Protein AF-A0A1D3DP80-F1 (afdb_monomer_lite)

Foldseek 3Di:
DDDLPDQKDKDWDADPVRHTFKIKMKHFAPCLLVCLVVPPDDPRSVDQWDDDFQKIKHWWQAPNGIMIMMMGFDDPDPRDTHGTDPVVRLVVSQVVQQVSCVSRVIDRIPHD

Organism: NCBI:txid1306406

pLDDT: mean 89.43, std 8.13, range [46.81, 97.0]

Sequence (112 aa):
MSDKDAPVVDCVVADDSGEKRFRLSAYYGPFVKSARLETLRGSQAVRDHGGSQGFHWTTAACPSGEALFTIETLETGGGKFTAPDDKAETEALRAFAEASTGRHGCSPPKLP

Secondary structure (DSSP, 8-state):
---TT-SEEEEEEE-TT--EEEEEEEEETTHHHHHHHHH--GGGGG-SSEEETTEEEEEEEETTEEEEEEEEEPEEETTEEPPP-HHHHHHHHHHHHHHHHHHHTPPPP---

Radius of gyration: 13.6 Å; chains: 1; bounding box: 33×29×32 Å

Structure (mmCIF, N/CA/C/O backbone):
data_AF-A0A1D3DP80-F1
#
_entry.id   AF-A0A1D3DP80-F1
#
loop_
_atom_site.group_PDB
_atom_site.id
_atom_site.type_symbol
_atom_site.label_atom_id
_atom_site.label_alt_id
_atom_site.label_comp_id
_atom_site.label_asym_id
_atom_site.label_entity_id
_atom_site.label_seq_id
_atom_site.pdbx_PDB_ins_code
_atom_site.Cartn_x
_atom_site.Cartn_y
_atom_site.Cartn_z
_atom_site.occupancy
_atom_site.B_iso_or_equiv
_atom_site.auth_seq_id
_atom_site.auth_comp_id
_atom_site.auth_asym_id
_atom_site.auth_atom_id
_atom_site.pdbx_PDB_model_num
ATOM 1 N N . MET A 1 1 ? -14.408 -7.984 -7.313 1.00 46.81 1 MET A N 1
ATOM 2 C CA . MET A 1 1 ? -13.109 -8.431 -7.866 1.00 46.81 1 MET A CA 1
ATOM 3 C C . MET A 1 1 ? -12.547 -7.289 -8.688 1.00 46.81 1 MET A C 1
ATOM 5 O O . MET A 1 1 ? -13.307 -6.730 -9.465 1.00 46.81 1 MET A O 1
ATOM 9 N N . SER A 1 2 ? -11.286 -6.910 -8.468 1.00 58.97 2 SER A N 1
ATOM 10 C CA . SER A 1 2 ? -10.618 -5.892 -9.291 1.00 58.97 2 SER A CA 1
ATOM 11 C C . SER A 1 2 ? -10.168 -6.501 -10.620 1.00 58.97 2 SER A C 1
ATOM 13 O O . SER A 1 2 ? -9.813 -7.681 -10.651 1.00 58.97 2 SER A O 1
ATOM 15 N N . ASP A 1 3 ? -10.196 -5.711 -11.691 1.00 67.06 3 ASP A N 1
ATOM 16 C CA . ASP A 1 3 ? -9.674 -6.091 -13.008 1.00 67.06 3 ASP A CA 1
ATOM 17 C C . ASP A 1 3 ? -8.149 -6.307 -12.930 1.00 67.06 3 ASP A C 1
ATOM 19 O O . ASP A 1 3 ? -7.451 -5.550 -12.253 1.00 67.06 3 ASP A O 1
ATOM 23 N N . LYS A 1 4 ? -7.630 -7.332 -13.619 1.00 69.56 4 LYS A N 1
ATOM 24 C CA . LYS A 1 4 ? -6.187 -7.626 -13.704 1.00 69.56 4 LYS A CA 1
ATOM 25 C C . LYS A 1 4 ? -5.399 -6.524 -14.420 1.00 69.56 4 LYS A C 1
ATOM 27 O O . LYS A 1 4 ? -4.184 -6.464 -14.281 1.00 69.56 4 LYS A O 1
ATOM 32 N N . ASP A 1 5 ? -6.077 -5.677 -15.187 1.00 77.88 5 ASP A N 1
ATOM 33 C CA . ASP A 1 5 ? -5.460 -4.557 -15.899 1.00 77.88 5 ASP A CA 1
ATOM 34 C C . ASP A 1 5 ? -5.749 -3.214 -15.203 1.00 77.88 5 ASP A C 1
ATOM 36 O O . ASP A 1 5 ? -5.440 -2.150 -15.741 1.00 77.88 5 ASP A O 1
ATOM 40 N N . ALA A 1 6 ? -6.327 -3.241 -13.993 1.00 82.38 6 ALA A N 1
ATOM 41 C CA . ALA A 1 6 ? -6.595 -2.033 -13.223 1.00 82.38 6 ALA A CA 1
ATOM 42 C C . ALA A 1 6 ? -5.280 -1.314 -12.854 1.00 82.38 6 ALA A C 1
ATOM 44 O O . ALA A 1 6 ? -4.420 -1.906 -12.195 1.00 82.38 6 ALA A O 1
ATOM 45 N N . PRO A 1 7 ? -5.117 -0.028 -13.219 1.00 88.62 7 PRO A N 1
ATOM 46 C CA . PRO A 1 7 ? -3.896 0.717 -12.919 1.00 88.62 7 PRO A CA 1
ATOM 47 C C . PRO A 1 7 ? -3.819 1.180 -11.457 1.00 88.62 7 PRO A C 1
ATOM 49 O O . PRO A 1 7 ? -2.731 1.463 -10.953 1.00 88.62 7 PRO A O 1
ATOM 52 N N . VAL A 1 8 ? -4.972 1.258 -10.788 1.00 92.81 8 VAL A N 1
ATOM 53 C CA . VAL A 1 8 ? -5.116 1.554 -9.363 1.00 92.81 8 VAL A CA 1
ATOM 54 C C . VAL A 1 8 ? -6.180 0.624 -8.791 1.00 92.81 8 VAL A C 1
ATOM 56 O O . VAL A 1 8 ? -7.235 0.438 -9.402 1.00 92.81 8 VAL A O 1
ATOM 59 N N . VAL A 1 9 ? -5.905 0.038 -7.631 1.00 93.62 9 VAL A N 1
ATOM 60 C CA . VAL A 1 9 ? -6.852 -0.787 -6.873 1.00 93.62 9 VAL A CA 1
ATOM 61 C C . VAL A 1 9 ? -6.971 -0.206 -5.478 1.00 93.62 9 VAL A C 1
ATOM 63 O O . VAL A 1 9 ? -5.954 -0.059 -4.816 1.00 93.62 9 VAL A O 1
ATOM 66 N N . ASP A 1 10 ? -8.193 0.060 -5.024 1.00 94.06 10 ASP A N 1
ATOM 67 C CA . ASP A 1 10 ? -8.489 0.532 -3.670 1.00 94.06 10 ASP A CA 1
ATOM 68 C C . ASP A 1 10 ? -9.445 -0.441 -2.973 1.00 94.06 10 ASP A C 1
ATOM 70 O O . ASP A 1 10 ? -10.476 -0.834 -3.523 1.00 94.06 10 ASP A O 1
ATOM 74 N N . CYS A 1 11 ? -9.104 -0.844 -1.754 1.00 93.81 11 CYS A N 1
ATOM 75 C CA . CYS A 1 11 ? -9.873 -1.765 -0.925 1.00 93.81 11 CYS A CA 1
ATOM 76 C C . CYS A 1 11 ? -10.018 -1.188 0.483 1.00 93.81 11 CYS A C 1
ATOM 78 O O . CYS A 1 11 ? -9.052 -0.709 1.065 1.00 93.81 11 CYS A O 1
ATOM 80 N N . VAL A 1 12 ? -11.217 -1.263 1.057 1.00 93.81 12 VAL A N 1
ATOM 81 C CA . VAL A 1 12 ? -11.463 -0.890 2.454 1.00 93.81 12 VAL A CA 1
ATOM 82 C C . VAL A 1 12 ? -11.698 -2.157 3.254 1.00 93.81 12 VAL A C 1
ATOM 84 O O . VAL A 1 12 ? -12.545 -2.969 2.881 1.00 93.81 12 VAL A O 1
ATOM 87 N N . VAL A 1 13 ? -10.963 -2.308 4.350 1.00 91.31 13 VAL A N 1
ATOM 88 C CA . VAL A 1 13 ? -11.160 -3.398 5.303 1.00 91.31 13 VAL A CA 1
ATOM 89 C C . VAL A 1 13 ? -12.006 -2.884 6.451 1.00 91.31 13 VAL A C 1
ATOM 91 O O . VAL A 1 13 ? -11.708 -1.841 7.034 1.00 91.31 13 VAL A O 1
ATOM 94 N N . ALA A 1 14 ? -13.077 -3.609 6.745 1.00 90.56 14 ALA A N 1
ATOM 95 C CA . ALA A 1 14 ? -13.930 -3.373 7.894 1.00 90.56 14 ALA A CA 1
ATOM 96 C C . ALA A 1 14 ? -13.770 -4.513 8.903 1.00 90.56 14 ALA A C 1
ATOM 98 O O . ALA A 1 14 ? -13.405 -5.625 8.517 1.00 90.56 14 ALA A O 1
ATOM 99 N N . ASP A 1 15 ? -14.020 -4.224 10.175 1.00 85.75 15 ASP A N 1
ATOM 100 C CA . ASP A 1 15 ? -14.127 -5.253 11.206 1.00 85.75 15 ASP A CA 1
ATOM 101 C C . ASP A 1 15 ? -15.494 -5.960 11.173 1.00 85.75 15 ASP A C 1
ATOM 103 O O . ASP A 1 15 ? -16.361 -5.656 10.347 1.00 85.75 15 ASP A O 1
ATOM 107 N N . ASP A 1 16 ? -15.696 -6.903 12.095 1.00 88.50 16 ASP A N 1
ATOM 108 C CA . ASP A 1 16 ? -16.920 -7.708 12.194 1.00 88.50 16 ASP A CA 1
ATOM 109 C C . ASP A 1 16 ? -18.179 -6.875 12.495 1.00 88.50 16 ASP A C 1
ATOM 111 O O . ASP A 1 16 ? -19.297 -7.327 12.241 1.00 88.50 16 ASP A O 1
ATOM 115 N N . SER A 1 17 ? -18.021 -5.654 13.018 1.00 88.31 17 SER A N 1
ATOM 116 C CA . SER A 1 17 ? -19.127 -4.716 13.242 1.00 88.31 17 SER A CA 1
ATOM 117 C C . SER A 1 17 ? -19.470 -3.891 11.995 1.00 88.31 17 SER A C 1
ATOM 119 O O . SER A 1 17 ? -20.480 -3.186 11.970 1.00 88.31 17 SER A O 1
ATOM 121 N N . GLY A 1 18 ? -18.651 -3.995 10.943 1.00 86.31 18 GLY A N 1
ATOM 122 C CA . GLY A 1 18 ? -18.740 -3.184 9.733 1.00 86.31 18 GLY A CA 1
ATOM 123 C C . GLY A 1 18 ? -18.036 -1.830 9.851 1.00 86.31 18 GLY A C 1
ATOM 124 O O . GLY A 1 18 ? -18.129 -1.019 8.923 1.00 86.31 18 GLY A O 1
ATOM 125 N N . GLU A 1 19 ? -17.320 -1.568 10.949 1.00 86.94 19 GLU A N 1
ATOM 126 C CA . GLU A 1 19 ? -16.522 -0.354 11.099 1.00 86.94 19 GLU A CA 1
ATOM 127 C C . GLU A 1 19 ? -15.295 -0.441 10.189 1.00 86.94 19 GLU A C 1
ATOM 129 O O . GLU A 1 19 ? -14.515 -1.390 10.237 1.00 86.94 19 GLU A O 1
ATOM 134 N N . LYS A 1 20 ? -15.112 0.562 9.329 1.00 90.62 20 LYS A N 1
ATOM 135 C CA . LYS A 1 20 ? -13.978 0.620 8.402 1.00 90.62 20 LYS A CA 1
ATOM 136 C C . LYS A 1 20 ? -12.699 0.898 9.187 1.00 90.62 20 LYS A C 1
ATOM 138 O O . LYS A 1 20 ? -12.599 1.941 9.819 1.00 90.62 20 LYS A O 1
ATOM 143 N N . ARG A 1 21 ? -11.716 0.003 9.103 1.00 90.62 21 ARG A N 1
ATOM 144 C CA . ARG A 1 21 ? -10.468 0.048 9.877 1.00 90.62 21 ARG A CA 1
ATOM 145 C C . ARG A 1 21 ? -9.325 0.696 9.105 1.00 90.62 21 ARG A C 1
ATOM 147 O O . ARG A 1 21 ? -8.705 1.624 9.615 1.00 90.62 21 ARG A O 1
ATOM 154 N N . PHE A 1 22 ? -9.065 0.238 7.885 1.00 93.56 22 PHE A N 1
ATOM 155 C CA . PHE A 1 22 ? -7.968 0.734 7.053 1.00 93.56 22 PHE A CA 1
ATOM 156 C C . PHE A 1 22 ? -8.277 0.596 5.559 1.00 93.56 22 PHE A C 1
ATOM 158 O O . PHE A 1 22 ? -9.136 -0.193 5.147 1.00 93.56 22 PHE A O 1
ATOM 165 N N . ARG A 1 23 ? -7.569 1.382 4.745 1.00 95.56 23 ARG A N 1
ATOM 166 C CA . ARG A 1 23 ? -7.565 1.299 3.282 1.00 95.56 23 ARG A CA 1
ATOM 167 C C . ARG A 1 23 ? -6.283 0.630 2.808 1.00 95.56 23 ARG A C 1
ATOM 169 O O . ARG A 1 23 ? -5.207 0.978 3.270 1.00 95.56 23 ARG A O 1
ATOM 176 N N . LEU A 1 24 ? -6.419 -0.293 1.865 1.00 96.50 24 LEU A N 1
ATOM 177 C CA . LEU A 1 24 ? -5.344 -0.907 1.097 1.00 96.50 24 LEU A CA 1
ATOM 178 C C . LEU A 1 24 ? -5.396 -0.383 -0.335 1.00 96.50 24 LEU A C 1
ATOM 180 O O . LEU A 1 24 ? -6.462 -0.429 -0.955 1.00 96.50 24 LEU A O 1
ATOM 184 N N . SER A 1 25 ? -4.256 0.039 -0.872 1.00 96.56 25 SER A N 1
ATOM 185 C CA . SER A 1 25 ? -4.167 0.522 -2.250 1.00 96.56 25 SER A CA 1
ATOM 186 C C . SER A 1 25 ? -3.006 -0.123 -2.999 1.00 96.56 25 SER A C 1
ATOM 188 O O . SER A 1 25 ? -1.949 -0.378 -2.421 1.00 96.56 25 SER A O 1
ATOM 190 N N . ALA A 1 26 ? -3.194 -0.400 -4.289 1.00 96.06 26 ALA A N 1
ATOM 191 C CA . ALA A 1 26 ? -2.143 -0.825 -5.209 1.00 96.06 26 ALA A CA 1
ATOM 192 C C . ALA A 1 26 ? -2.085 0.132 -6.398 1.00 96.06 26 ALA A C 1
ATOM 194 O O . ALA A 1 26 ? -3.112 0.425 -7.009 1.00 96.06 26 ALA A O 1
ATOM 195 N N . TYR A 1 27 ? -0.882 0.570 -6.750 1.00 95.88 27 TYR A N 1
ATOM 196 C CA . TYR A 1 27 ? -0.619 1.464 -7.871 1.00 95.88 27 TYR A CA 1
ATOM 197 C C . TYR A 1 27 ? 0.339 0.792 -8.844 1.00 95.88 27 TYR A C 1
ATOM 199 O O . TYR A 1 27 ? 1.377 0.261 -8.439 1.00 95.88 27 TYR A O 1
ATOM 207 N N . TYR A 1 28 ? 0.013 0.870 -10.131 1.00 94.25 28 TYR A N 1
ATOM 208 C CA . TYR A 1 28 ? 0.804 0.291 -11.210 1.00 94.25 28 TYR A CA 1
ATOM 209 C C . TYR A 1 28 ? 1.147 1.334 -12.274 1.00 94.25 28 TYR A C 1
ATOM 211 O O . TYR A 1 28 ? 0.424 2.311 -12.500 1.00 94.25 28 TYR A O 1
ATOM 219 N N . GLY A 1 29 ? 2.272 1.109 -12.954 1.00 91.62 29 GLY A N 1
ATOM 220 C CA . GLY A 1 29 ? 2.700 1.913 -14.095 1.00 91.62 29 GLY A CA 1
ATOM 221 C C . GLY A 1 29 ? 2.805 3.409 -13.755 1.00 91.62 29 GLY A C 1
ATOM 222 O O . GLY A 1 29 ? 3.451 3.767 -12.767 1.00 91.62 29 GLY A O 1
ATOM 223 N N . PRO A 1 30 ? 2.192 4.314 -14.543 1.00 89.94 30 PRO A N 1
ATOM 224 C CA . PRO A 1 30 ? 2.391 5.755 -14.382 1.00 89.94 30 PRO A CA 1
ATOM 225 C C . PRO A 1 30 ? 1.879 6.312 -13.043 1.00 89.94 30 PRO A C 1
ATOM 227 O O . PRO A 1 30 ? 2.355 7.359 -12.605 1.00 89.94 30 PRO A O 1
ATOM 230 N N . PHE A 1 31 ? 0.957 5.619 -12.368 1.00 92.56 31 PHE A N 1
ATOM 231 C CA . PHE A 1 31 ? 0.364 6.082 -11.108 1.00 92.56 31 PHE A CA 1
ATOM 232 C C . PHE A 1 31 ? 1.291 5.920 -9.903 1.00 92.56 31 PHE A C 1
ATOM 234 O O . PHE A 1 31 ? 1.118 6.612 -8.902 1.00 92.56 31 PHE A O 1
ATOM 241 N N . VAL A 1 32 ? 2.320 5.076 -10.010 1.00 93.75 32 VAL A N 1
ATOM 242 C CA . VAL A 1 32 ? 3.288 4.833 -8.929 1.00 93.75 32 VAL A CA 1
ATOM 243 C C . VAL A 1 32 ? 4.023 6.112 -8.553 1.00 93.75 32 VAL A C 1
ATOM 245 O O . VAL A 1 32 ? 4.192 6.409 -7.374 1.00 93.75 32 VAL A O 1
ATOM 248 N N . LYS A 1 33 ? 4.429 6.911 -9.548 1.00 90.19 33 LYS A N 1
ATOM 249 C CA . LYS A 1 33 ? 5.140 8.170 -9.300 1.00 90.19 33 LYS A CA 1
ATOM 250 C C . LYS A 1 33 ? 4.263 9.162 -8.538 1.00 90.19 33 LYS A C 1
ATOM 252 O O . LYS A 1 33 ? 4.739 9.773 -7.585 1.00 90.19 33 LYS A O 1
ATOM 257 N N . SER A 1 34 ? 3.007 9.313 -8.954 1.00 88.88 34 SER A N 1
ATOM 258 C CA . SER A 1 34 ? 2.049 10.209 -8.304 1.00 88.88 34 SER A CA 1
ATOM 259 C C . SER A 1 34 ? 1.784 9.766 -6.867 1.00 88.88 34 SER A C 1
ATOM 261 O O . SER A 1 34 ? 1.959 10.564 -5.952 1.00 88.88 34 SER A O 1
ATOM 263 N N . ALA A 1 35 ? 1.505 8.476 -6.655 1.00 91.50 35 ALA A N 1
ATOM 264 C CA . ALA A 1 35 ? 1.285 7.915 -5.324 1.00 91.50 35 ALA A CA 1
ATOM 265 C C . ALA A 1 35 ? 2.507 8.102 -4.410 1.00 91.50 35 ALA A C 1
ATOM 267 O O . ALA A 1 35 ? 2.380 8.588 -3.292 1.00 91.50 35 ALA A O 1
ATOM 268 N N . ARG A 1 36 ? 3.731 7.838 -4.893 1.00 90.19 36 ARG A N 1
ATOM 269 C CA . ARG A 1 36 ? 4.950 8.100 -4.105 1.00 90.19 36 ARG A CA 1
ATOM 270 C C . ARG A 1 36 ? 5.070 9.568 -3.690 1.00 90.19 36 ARG A C 1
ATOM 272 O O . ARG A 1 36 ? 5.456 9.836 -2.557 1.00 90.19 36 ARG A O 1
ATOM 279 N N . LEU A 1 37 ? 4.769 10.509 -4.584 1.00 88.38 37 LEU A N 1
ATOM 280 C CA . LEU A 1 37 ? 4.849 11.943 -4.285 1.00 88.38 37 LEU A CA 1
ATOM 281 C C . LEU A 1 37 ? 3.757 12.406 -3.320 1.00 88.38 37 LEU A C 1
ATOM 283 O O . LEU A 1 37 ? 3.997 13.310 -2.524 1.00 88.38 37 LEU A O 1
ATOM 287 N N . GLU A 1 38 ? 2.570 11.814 -3.374 1.00 86.88 38 GLU A N 1
ATOM 288 C CA . GLU A 1 38 ? 1.462 12.172 -2.491 1.00 86.88 38 GLU A CA 1
ATOM 289 C C . GLU A 1 38 ? 1.650 11.594 -1.090 1.00 86.88 38 GLU A C 1
ATOM 291 O O . GLU A 1 38 ? 1.474 12.323 -0.110 1.00 86.88 38 GLU A O 1
ATOM 296 N N . THR A 1 39 ? 2.087 10.337 -1.000 1.00 84.69 39 THR A N 1
ATOM 297 C CA . THR A 1 39 ? 2.073 9.568 0.249 1.00 84.69 39 THR A CA 1
ATOM 298 C C . THR A 1 39 ? 3.429 9.503 0.953 1.00 84.69 39 THR A C 1
ATOM 300 O O . THR A 1 39 ? 3.480 9.496 2.180 1.00 84.69 39 THR A O 1
ATOM 303 N N . LEU A 1 40 ? 4.548 9.488 0.219 1.00 88.50 40 LEU A N 1
ATOM 304 C CA . LEU A 1 40 ? 5.886 9.346 0.807 1.00 88.50 40 LEU A CA 1
ATOM 305 C C . LEU A 1 40 ? 6.599 10.699 0.910 1.00 88.50 40 LEU A C 1
ATOM 307 O O . LEU A 1 40 ? 6.413 11.609 0.094 1.00 88.50 40 LEU A O 1
ATOM 311 N N . ARG A 1 41 ? 7.440 10.856 1.939 1.00 84.75 41 ARG A N 1
ATOM 312 C CA . ARG A 1 41 ? 8.178 12.102 2.199 1.00 84.75 41 ARG A CA 1
ATOM 313 C C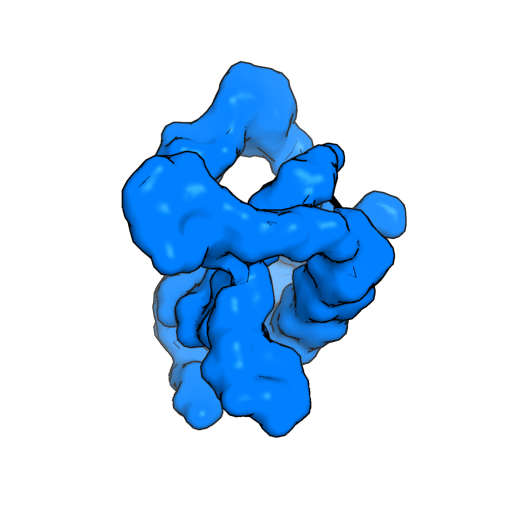 . ARG A 1 41 ? 9.675 11.848 2.354 1.00 84.75 41 ARG A C 1
ATOM 315 O O . ARG A 1 41 ? 10.111 10.842 2.910 1.00 84.75 41 ARG A O 1
ATOM 322 N N . GLY A 1 42 ? 10.480 12.796 1.873 1.00 85.75 42 GLY A N 1
ATOM 323 C CA . GLY A 1 42 ? 11.937 12.768 2.018 1.00 85.75 42 GLY A CA 1
ATOM 324 C C . GLY A 1 42 ? 12.559 11.454 1.534 1.00 85.75 42 GLY A C 1
ATOM 325 O O . GLY A 1 42 ? 12.297 11.000 0.422 1.00 85.75 42 GLY A O 1
ATOM 326 N N . SER A 1 43 ? 13.369 10.823 2.387 1.00 81.62 43 SER A N 1
ATOM 327 C CA . SER A 1 43 ? 14.075 9.578 2.060 1.00 81.62 43 SER A CA 1
ATOM 328 C C . SER A 1 43 ? 13.169 8.347 1.943 1.00 81.62 43 SER A C 1
ATOM 330 O O . SER A 1 43 ? 13.618 7.329 1.424 1.00 81.62 43 SER A O 1
ATOM 332 N N . GLN A 1 44 ? 11.902 8.411 2.371 1.00 83.62 44 GLN A N 1
ATOM 333 C CA . GLN A 1 44 ? 10.948 7.307 2.196 1.00 83.62 44 GLN A CA 1
ATOM 334 C C . GLN A 1 44 ? 10.626 7.070 0.719 1.00 83.62 44 GLN A C 1
ATOM 336 O O . GLN A 1 44 ? 10.440 5.930 0.303 1.00 83.62 44 GLN A O 1
ATOM 341 N N . ALA A 1 45 ? 10.623 8.136 -0.089 1.00 81.38 45 ALA A N 1
ATOM 342 C CA . ALA A 1 45 ? 10.233 8.084 -1.495 1.00 81.38 45 ALA A CA 1
ATOM 343 C C . ALA A 1 45 ? 11.139 7.189 -2.356 1.00 81.38 45 ALA A C 1
ATOM 345 O O . ALA A 1 45 ? 10.702 6.745 -3.414 1.00 81.38 45 ALA A O 1
ATOM 346 N N . VAL A 1 46 ? 12.364 6.906 -1.900 1.00 84.69 46 VAL A N 1
ATOM 347 C CA . VAL A 1 46 ? 13.337 6.040 -2.588 1.00 84.69 46 VAL A CA 1
ATOM 348 C C . VAL A 1 46 ? 13.477 4.657 -1.949 1.00 84.69 46 VAL A C 1
ATOM 350 O O . VAL A 1 46 ? 14.266 3.846 -2.424 1.00 84.69 46 VAL A O 1
ATOM 353 N N . ARG A 1 47 ? 12.750 4.378 -0.860 1.00 89.62 47 ARG A N 1
ATOM 354 C CA . ARG A 1 47 ? 12.763 3.063 -0.213 1.00 89.62 47 ARG A CA 1
ATOM 355 C C . ARG A 1 47 ? 11.743 2.136 -0.861 1.00 89.62 47 ARG A C 1
ATOM 357 O O . ARG A 1 47 ? 10.665 2.561 -1.288 1.00 89.62 47 ARG A O 1
ATOM 364 N N . ASP A 1 48 ? 12.097 0.859 -0.865 1.00 91.25 48 ASP A N 1
ATOM 365 C CA . ASP A 1 48 ? 11.270 -0.231 -1.375 1.00 91.25 48 ASP A CA 1
ATOM 366 C C . ASP A 1 48 ? 10.097 -0.571 -0.447 1.00 91.25 48 ASP A C 1
ATOM 368 O O . ASP A 1 48 ? 9.057 -1.041 -0.901 1.00 91.25 48 ASP A O 1
ATOM 372 N N . HIS A 1 49 ? 10.261 -0.337 0.850 1.00 92.94 49 HIS A N 1
ATOM 373 C CA . HIS A 1 49 ? 9.253 -0.584 1.869 1.00 92.94 49 HIS A CA 1
ATOM 374 C C . HIS A 1 49 ? 9.520 0.283 3.095 1.00 92.94 49 HIS A C 1
ATOM 376 O O . HIS A 1 49 ? 10.596 0.875 3.256 1.00 92.94 49 HIS A O 1
ATOM 382 N N . GLY A 1 50 ? 8.527 0.353 3.965 1.00 91.88 50 GLY A N 1
ATOM 383 C CA . GLY A 1 50 ? 8.622 1.043 5.235 1.00 91.88 50 GLY A CA 1
ATOM 384 C C . GLY A 1 50 ? 7.244 1.319 5.797 1.00 91.88 50 GLY A C 1
ATOM 385 O O . GLY A 1 50 ? 6.231 0.869 5.272 1.00 91.88 50 GLY A O 1
ATOM 386 N N . GLY A 1 51 ? 7.212 2.054 6.892 1.00 89.06 51 GLY A N 1
ATOM 387 C CA . GLY A 1 51 ? 5.969 2.403 7.545 1.00 89.06 51 GLY A CA 1
ATOM 388 C C . GLY A 1 51 ? 6.190 2.705 9.006 1.00 89.06 51 GLY A C 1
ATOM 389 O O . GLY A 1 51 ? 7.265 2.453 9.556 1.00 89.06 51 GLY A O 1
ATOM 390 N N . SER A 1 52 ? 5.157 3.265 9.600 1.00 85.12 52 SER A N 1
ATOM 391 C CA . SER A 1 52 ? 4.996 3.434 11.032 1.00 85.12 52 SER A CA 1
ATOM 392 C C . SER A 1 52 ? 3.511 3.610 11.299 1.00 85.12 52 SER A C 1
ATOM 394 O O . SER A 1 52 ? 2.895 4.388 10.573 1.00 85.12 52 SER A O 1
ATOM 396 N N . GLN A 1 53 ? 3.000 2.944 12.337 1.00 85.19 53 GLN A N 1
ATOM 397 C CA . GLN A 1 53 ? 1.662 3.099 12.928 1.00 85.19 53 GLN A CA 1
ATOM 398 C C . GLN A 1 53 ? 0.674 3.953 12.125 1.00 85.19 53 GLN A C 1
ATOM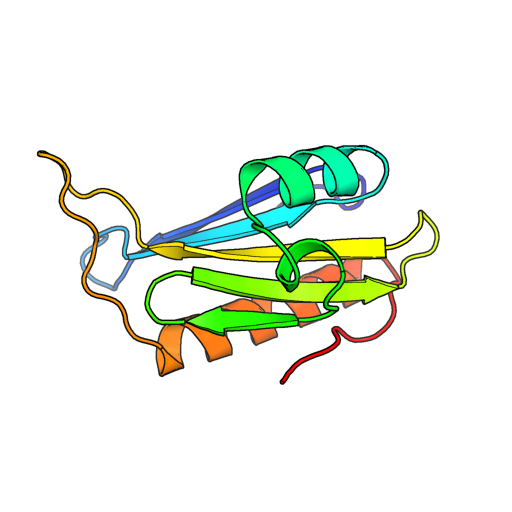 400 O O . GLN A 1 53 ? 0.731 5.186 12.151 1.00 85.19 53 GLN A O 1
ATOM 405 N N . GLY A 1 54 ? -0.272 3.288 11.468 1.00 90.31 54 GLY A N 1
ATOM 406 C CA . GLY A 1 54 ? -1.317 3.928 10.683 1.00 90.31 54 GLY A CA 1
ATOM 407 C C . GLY A 1 54 ? -0.935 4.168 9.228 1.00 90.31 54 GLY A C 1
ATOM 408 O O . GLY A 1 54 ? -1.784 4.613 8.459 1.00 90.31 54 GLY A O 1
ATOM 409 N N . PHE A 1 55 ? 0.308 3.872 8.833 1.00 93.88 55 PHE A N 1
ATOM 410 C CA . PHE A 1 55 ? 0.720 3.861 7.435 1.00 93.88 55 PHE A CA 1
ATOM 411 C C . PHE A 1 55 ? 1.902 2.920 7.174 1.00 93.88 55 PHE A C 1
ATOM 413 O O . PHE A 1 55 ? 2.978 3.083 7.755 1.00 93.88 55 PHE A O 1
ATOM 420 N N . HIS A 1 56 ? 1.751 1.999 6.220 1.00 95.31 56 HIS A N 1
ATOM 421 C CA . HIS A 1 56 ? 2.846 1.159 5.721 1.00 95.31 56 HIS A CA 1
ATOM 422 C C . HIS A 1 56 ? 2.820 1.054 4.196 1.00 95.31 56 HIS A C 1
ATOM 424 O O . HIS A 1 56 ? 1.776 1.195 3.559 1.00 95.31 56 HIS A O 1
ATOM 430 N N . TRP A 1 57 ? 3.978 0.777 3.600 1.00 96.69 57 TRP A N 1
ATOM 431 C CA . TRP A 1 57 ? 4.109 0.536 2.171 1.00 96.69 57 TRP A CA 1
ATOM 432 C C . TRP A 1 57 ? 5.136 -0.551 1.850 1.00 96.69 57 TRP A C 1
ATOM 434 O O . TRP A 1 57 ? 6.097 -0.789 2.586 1.00 96.69 57 TRP A O 1
ATOM 444 N N . THR A 1 58 ? 4.941 -1.188 0.702 1.00 97.00 58 THR A N 1
ATOM 445 C CA . THR A 1 58 ? 5.881 -2.126 0.081 1.00 97.00 58 THR A CA 1
ATOM 446 C C . THR A 1 58 ? 5.800 -1.999 -1.438 1.00 97.00 58 THR A C 1
ATOM 448 O O . THR A 1 58 ? 4.889 -1.370 -1.979 1.00 97.00 58 THR A O 1
ATOM 451 N N . THR A 1 59 ? 6.763 -2.578 -2.142 1.00 96.88 59 THR A N 1
ATOM 452 C CA . THR A 1 59 ? 6.869 -2.524 -3.600 1.00 96.88 59 THR A CA 1
ATOM 453 C C . THR A 1 59 ? 7.106 -3.903 -4.185 1.00 96.88 59 THR A C 1
ATOM 455 O O . THR A 1 59 ? 7.565 -4.816 -3.500 1.00 96.88 59 THR A O 1
ATOM 458 N N . ALA A 1 60 ? 6.824 -4.057 -5.473 1.00 96.94 60 ALA A N 1
ATOM 459 C CA . ALA A 1 60 ? 7.196 -5.240 -6.241 1.00 96.94 60 ALA A CA 1
ATOM 460 C C . ALA A 1 60 ? 7.670 -4.841 -7.639 1.00 96.94 60 ALA A C 1
ATOM 462 O O . ALA A 1 60 ? 7.262 -3.808 -8.167 1.00 96.94 60 ALA A O 1
ATOM 463 N N . ALA A 1 61 ? 8.508 -5.667 -8.262 1.00 95.81 61 ALA A N 1
ATOM 464 C CA . ALA A 1 61 ? 8.859 -5.497 -9.665 1.00 95.81 61 ALA A CA 1
ATOM 465 C C . ALA A 1 61 ? 7.795 -6.173 -10.541 1.00 95.81 61 ALA A C 1
ATOM 467 O O . ALA A 1 61 ? 7.551 -7.369 -10.400 1.00 95.81 61 ALA A O 1
ATOM 468 N N . CYS A 1 62 ? 7.179 -5.437 -11.461 1.00 92.69 62 CYS A N 1
ATOM 469 C CA . CYS A 1 62 ? 6.203 -5.959 -12.416 1.00 92.69 62 CYS A CA 1
ATOM 470 C C . CYS A 1 62 ? 6.693 -5.769 -13.863 1.00 92.69 62 CYS A C 1
ATOM 472 O O . CYS A 1 62 ? 7.565 -4.932 -14.117 1.00 92.69 62 CYS A O 1
ATOM 474 N N . PRO A 1 63 ? 6.108 -6.480 -14.847 1.00 90.31 63 PRO A N 1
ATOM 475 C CA . PRO A 1 63 ? 6.427 -6.274 -16.264 1.00 90.31 63 PRO A CA 1
ATOM 476 C C . PRO A 1 63 ? 6.229 -4.826 -16.740 1.00 90.31 63 PRO A C 1
ATOM 478 O O . PRO A 1 63 ? 6.947 -4.351 -17.614 1.00 90.31 63 PRO A O 1
ATOM 481 N N . SER A 1 64 ? 5.280 -4.105 -16.138 1.00 87.00 64 SER A N 1
ATOM 482 C CA . SER A 1 64 ? 4.987 -2.693 -16.413 1.00 87.00 64 SER A CA 1
ATOM 483 C C . SER A 1 64 ? 5.864 -1.700 -15.635 1.00 87.00 64 SER A C 1
ATOM 485 O O . SER A 1 64 ? 5.595 -0.500 -15.672 1.00 87.00 64 SER A O 1
ATOM 487 N N . GLY A 1 65 ? 6.869 -2.177 -14.896 1.00 92.00 65 GLY A N 1
ATOM 488 C CA . GLY A 1 65 ? 7.668 -1.384 -13.960 1.00 92.00 65 GLY A CA 1
ATOM 489 C C . GLY A 1 65 ? 7.364 -1.717 -12.499 1.00 92.00 65 GLY A C 1
ATOM 490 O O . GLY A 1 65 ? 6.733 -2.723 -12.195 1.00 92.00 65 GLY A O 1
ATOM 491 N N . GLU A 1 66 ? 7.841 -0.891 -11.575 1.00 94.69 66 GLU A N 1
ATOM 492 C CA . GLU A 1 66 ? 7.545 -1.058 -10.148 1.00 94.69 66 GLU A CA 1
ATOM 493 C C . GLU A 1 66 ? 6.031 -0.958 -9.880 1.00 94.69 66 GLU A C 1
ATOM 495 O O . GLU A 1 66 ? 5.325 -0.222 -10.566 1.00 94.69 66 GLU A O 1
ATOM 500 N N . ALA A 1 67 ? 5.542 -1.689 -8.881 1.00 96.00 67 ALA A N 1
ATOM 501 C CA . ALA A 1 67 ? 4.245 -1.480 -8.250 1.00 96.00 67 ALA A CA 1
ATOM 502 C C . ALA A 1 67 ? 4.440 -0.990 -6.814 1.00 96.00 67 ALA A C 1
ATOM 504 O O . ALA A 1 67 ? 5.379 -1.418 -6.139 1.00 96.00 67 ALA A O 1
ATOM 505 N N . LEU A 1 68 ? 3.536 -0.131 -6.346 1.00 97.00 68 LEU A N 1
ATOM 506 C CA . LEU A 1 68 ? 3.497 0.362 -4.970 1.00 97.00 68 LEU A CA 1
ATOM 507 C C . LEU A 1 68 ? 2.219 -0.128 -4.293 1.00 97.00 68 LEU A C 1
ATOM 509 O O . LEU A 1 68 ? 1.128 0.058 -4.827 1.00 97.00 68 LEU A O 1
ATOM 513 N N . PHE A 1 69 ? 2.363 -0.697 -3.103 1.00 96.88 69 PHE A N 1
ATOM 514 C CA . PHE A 1 69 ? 1.263 -1.127 -2.251 1.00 96.88 69 PHE A CA 1
ATOM 515 C C . PHE A 1 69 ? 1.300 -0.333 -0.955 1.00 96.88 69 PHE A C 1
ATOM 517 O O . PHE A 1 69 ? 2.370 -0.187 -0.362 1.00 96.88 69 PHE A O 1
ATOM 524 N N . THR A 1 70 ? 0.150 0.152 -0.506 1.00 96.94 70 THR A N 1
ATOM 525 C CA . THR A 1 70 ? 0.026 0.936 0.723 1.00 96.94 70 THR A CA 1
ATOM 526 C C . THR A 1 70 ? -1.111 0.425 1.589 1.00 96.94 70 THR A C 1
ATOM 528 O O . THR A 1 70 ? -2.097 -0.115 1.086 1.00 96.94 70 THR A O 1
ATOM 531 N N . ILE A 1 71 ? -0.978 0.637 2.892 1.00 96.31 71 ILE A N 1
ATOM 532 C CA . ILE A 1 71 ? -2.059 0.541 3.865 1.00 96.31 71 ILE A CA 1
ATOM 533 C C . ILE A 1 71 ? -2.077 1.810 4.709 1.00 96.31 71 ILE A C 1
ATOM 535 O O . ILE A 1 71 ? -1.011 2.302 5.077 1.00 96.31 71 ILE A O 1
ATOM 539 N N . GLU A 1 72 ? -3.262 2.328 5.017 1.00 95.12 72 GLU A N 1
ATOM 540 C CA . GLU A 1 72 ? -3.421 3.476 5.912 1.00 95.12 72 GLU A CA 1
ATOM 541 C C . GLU A 1 72 ? -4.693 3.389 6.763 1.00 95.12 72 GLU A C 1
ATOM 543 O O . GLU A 1 72 ? -5.715 2.846 6.325 1.00 95.12 72 GLU A O 1
ATOM 548 N N . THR A 1 73 ? -4.647 3.946 7.973 1.00 94.19 73 THR A N 1
ATOM 549 C CA . THR A 1 73 ? -5.837 4.138 8.812 1.00 94.19 73 THR A CA 1
ATOM 550 C C . THR A 1 73 ? -6.785 5.166 8.198 1.00 94.19 73 THR A C 1
ATOM 552 O O . THR A 1 73 ? -6.402 6.032 7.413 1.00 94.19 73 THR A O 1
ATOM 555 N N . LEU A 1 74 ? -8.068 5.060 8.537 1.00 92.06 74 LEU A N 1
ATOM 556 C CA . LEU A 1 74 ? -9.123 5.885 7.951 1.00 92.06 74 LEU A CA 1
ATOM 557 C C . LEU A 1 74 ? -9.534 7.009 8.893 1.00 92.06 74 LEU A C 1
ATOM 559 O O . LEU A 1 74 ? -9.590 6.814 10.105 1.00 92.06 74 LEU A O 1
ATOM 563 N N . GLU A 1 75 ? -9.890 8.168 8.339 1.00 86.50 75 GLU A N 1
ATOM 564 C CA . GLU A 1 75 ? -10.485 9.246 9.128 1.00 86.50 75 GLU A CA 1
ATOM 565 C C . GLU A 1 75 ? -11.905 8.847 9.580 1.00 86.50 75 GLU A C 1
ATOM 567 O O . GLU A 1 75 ? -12.775 8.553 8.758 1.00 86.50 75 GLU A O 1
ATOM 572 N N . THR A 1 76 ? -12.151 8.842 10.891 1.00 80.75 76 THR A N 1
ATOM 573 C CA . THR A 1 76 ? -13.452 8.535 11.520 1.00 80.75 76 THR A CA 1
ATOM 574 C C . THR A 1 76 ? -14.310 9.785 11.751 1.00 80.75 76 THR A C 1
ATOM 576 O O . THR A 1 76 ? -15.426 9.694 12.263 1.00 80.75 76 THR A O 1
ATOM 579 N N . GLY A 1 77 ? -13.809 10.952 11.333 1.00 74.69 77 GLY A N 1
ATOM 580 C CA . GLY A 1 77 ? -14.455 12.259 11.428 1.00 74.69 77 GLY A CA 1
ATOM 581 C C . GLY A 1 77 ? -13.825 13.171 12.484 1.00 74.69 77 GLY A C 1
ATOM 582 O O . GLY A 1 77 ? -13.266 12.727 13.487 1.00 74.69 77 GLY A O 1
ATOM 583 N N . GLY A 1 78 ? -13.906 14.485 12.254 1.00 76.62 78 GLY A N 1
AT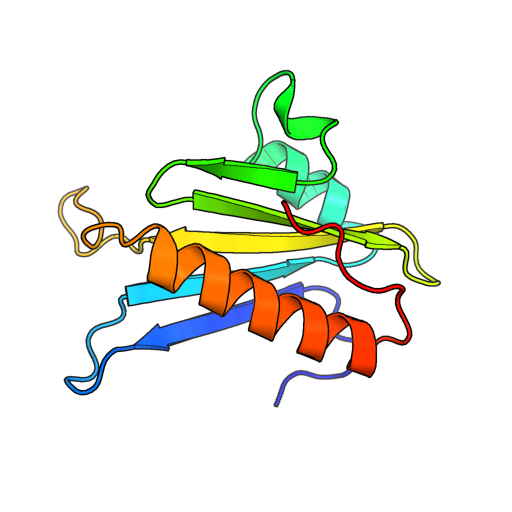OM 584 C CA . GLY A 1 78 ? -13.338 15.491 13.158 1.00 76.62 78 GLY A CA 1
ATOM 585 C C . GLY A 1 78 ? -11.808 15.459 13.233 1.00 76.62 78 GLY A C 1
ATOM 586 O O . GLY A 1 78 ? -11.257 15.792 14.283 1.00 76.62 78 GLY A O 1
ATOM 587 N N . GLY A 1 79 ? -11.130 15.023 12.162 1.00 79.00 79 GLY A N 1
ATOM 588 C CA . GLY A 1 79 ? -9.671 14.911 12.102 1.00 79.00 79 GLY A CA 1
ATOM 589 C C . GLY A 1 79 ? -9.088 13.736 12.891 1.00 79.00 79 GLY A C 1
ATOM 590 O O . GLY A 1 79 ? -7.878 13.689 13.109 1.00 79.00 79 GLY A O 1
ATOM 591 N N . LYS A 1 80 ? -9.926 12.804 13.363 1.00 82.38 80 LYS A N 1
ATOM 592 C CA . LYS A 1 80 ? -9.482 11.592 14.060 1.00 82.38 80 LYS A CA 1
ATOM 593 C C . LYS A 1 80 ? -9.341 10.440 13.081 1.00 82.38 80 LYS A C 1
ATOM 595 O O . LYS A 1 80 ? -10.166 10.290 12.189 1.00 82.38 80 LYS A O 1
ATOM 600 N N . PHE A 1 81 ? -8.337 9.603 13.305 1.00 85.94 81 PHE A N 1
ATOM 601 C CA . PHE A 1 81 ? -8.131 8.365 12.564 1.00 85.94 81 PHE A CA 1
ATOM 602 C C . PHE A 1 81 ? -8.565 7.162 13.399 1.00 85.94 81 PHE A C 1
ATOM 604 O O . PHE A 1 81 ? -8.611 7.233 14.633 1.00 85.94 81 PHE A O 1
ATOM 611 N N . THR A 1 82 ? -8.872 6.053 12.732 1.00 88.44 82 THR A N 1
ATOM 612 C CA . THR A 1 82 ? -8.982 4.751 13.386 1.00 88.44 82 THR A CA 1
ATOM 613 C C . THR A 1 82 ? -7.695 4.448 14.147 1.00 88.44 82 THR A C 1
ATOM 615 O O . THR A 1 82 ? -6.594 4.794 13.712 1.00 88.44 82 THR A O 1
ATOM 618 N N . ALA A 1 83 ? -7.835 3.834 15.325 1.00 89.06 83 ALA A N 1
ATOM 619 C CA . ALA A 1 83 ? -6.678 3.476 16.136 1.00 89.06 83 ALA A CA 1
ATOM 620 C C . ALA A 1 83 ? -5.781 2.499 15.350 1.00 89.06 83 ALA A C 1
ATOM 622 O O . ALA A 1 83 ? -6.312 1.471 14.904 1.00 89.06 83 ALA A O 1
ATOM 623 N N . PRO A 1 84 ? -4.480 2.809 15.187 1.00 89.69 84 PRO A N 1
ATOM 624 C CA . PRO A 1 84 ? -3.566 1.974 14.424 1.00 89.69 84 PRO A CA 1
ATOM 625 C C . PRO A 1 84 ? -3.329 0.635 15.122 1.00 89.69 84 PRO A C 1
ATOM 627 O O . PRO A 1 84 ? -3.315 0.546 16.353 1.00 89.69 84 PRO A O 1
ATOM 630 N N . ASP A 1 85 ? -3.110 -0.391 14.313 1.00 91.00 85 ASP A N 1
ATOM 631 C CA . ASP A 1 85 ? -2.732 -1.738 14.729 1.00 91.00 85 ASP A CA 1
ATOM 632 C C . ASP A 1 85 ? -1.632 -2.222 13.783 1.00 91.00 85 ASP A C 1
ATOM 634 O O . ASP A 1 85 ? -1.897 -2.804 12.736 1.00 91.00 85 ASP A O 1
ATOM 638 N N . ASP A 1 86 ? -0.382 -1.945 14.154 1.00 91.56 86 ASP A N 1
ATOM 639 C CA . ASP A 1 86 ? 0.810 -2.189 13.330 1.00 91.56 86 ASP A CA 1
ATOM 640 C C . ASP A 1 86 ? 0.904 -3.647 12.844 1.00 91.56 86 ASP A C 1
ATOM 642 O O . ASP A 1 86 ? 1.263 -3.918 11.695 1.00 91.56 86 ASP A O 1
ATOM 646 N N . LYS A 1 87 ? 0.501 -4.603 13.691 1.00 92.50 87 LYS A N 1
ATOM 647 C CA . LYS A 1 87 ? 0.510 -6.022 13.333 1.00 92.5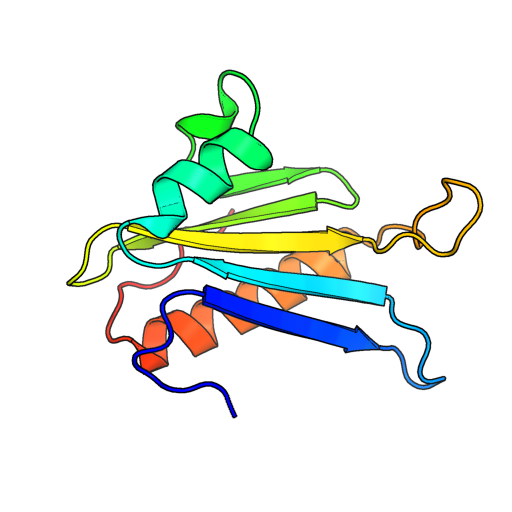0 87 LYS A CA 1
ATOM 648 C C . LYS A 1 87 ? -0.574 -6.329 12.304 1.00 92.50 87 LYS A C 1
ATOM 650 O O . LYS A 1 87 ? -0.273 -6.928 11.274 1.00 92.50 87 LYS A O 1
ATOM 655 N N . ALA A 1 88 ? -1.817 -5.921 12.565 1.00 91.62 88 ALA A N 1
ATOM 656 C CA . ALA A 1 88 ? -2.907 -6.149 11.620 1.00 91.62 88 ALA A CA 1
ATOM 657 C C . ALA A 1 88 ? -2.648 -5.435 10.284 1.00 91.62 88 ALA A C 1
ATOM 659 O O . ALA A 1 88 ? -2.931 -5.984 9.219 1.00 91.62 88 ALA A O 1
ATOM 660 N N . GLU A 1 89 ? -2.067 -4.236 10.332 1.00 93.56 89 GLU A N 1
ATOM 661 C CA . GLU A 1 89 ? -1.733 -3.446 9.155 1.00 93.56 89 GLU A CA 1
ATOM 662 C C . GLU A 1 89 ? -0.662 -4.131 8.293 1.00 93.56 89 GLU A C 1
ATOM 664 O O . GLU A 1 89 ? -0.846 -4.326 7.087 1.00 93.56 89 GLU A O 1
ATOM 669 N N . THR A 1 90 ? 0.449 -4.548 8.901 1.00 93.81 90 THR A N 1
ATOM 670 C CA . THR A 1 90 ? 1.542 -5.216 8.178 1.00 93.81 90 THR A CA 1
ATOM 671 C C . THR A 1 90 ? 1.133 -6.585 7.631 1.00 93.81 90 THR A C 1
ATOM 673 O O . THR A 1 90 ? 1.463 -6.901 6.484 1.00 93.81 90 THR A O 1
ATOM 676 N N . GLU A 1 91 ? 0.365 -7.377 8.387 1.00 94.38 91 GLU A N 1
ATOM 677 C CA . GLU A 1 91 ? -0.176 -8.664 7.925 1.00 94.38 91 GLU A CA 1
ATOM 678 C C . GLU A 1 91 ? -1.155 -8.482 6.754 1.00 94.38 91 GLU A C 1
ATOM 680 O O . GLU A 1 91 ? -1.056 -9.192 5.745 1.00 94.38 91 GLU A O 1
ATOM 685 N N . ALA A 1 92 ? -2.057 -7.498 6.835 1.00 94.50 92 ALA A N 1
ATOM 686 C CA . ALA A 1 92 ? -3.009 -7.205 5.768 1.00 94.50 92 ALA A CA 1
ATOM 687 C C . ALA A 1 92 ? -2.319 -6.679 4.502 1.00 94.50 92 ALA A C 1
ATOM 689 O O . ALA A 1 92 ? -2.629 -7.140 3.400 1.00 94.50 92 ALA A O 1
ATOM 690 N N . LEU A 1 93 ? -1.353 -5.762 4.646 1.00 96.38 93 LEU A N 1
ATOM 691 C CA . LEU A 1 93 ? -0.561 -5.247 3.527 1.00 96.38 93 LEU A CA 1
ATOM 692 C C . LEU A 1 93 ? 0.190 -6.375 2.823 1.00 96.38 93 LEU A C 1
ATOM 694 O O . LEU A 1 93 ? 0.170 -6.454 1.594 1.00 96.38 93 LEU A O 1
ATOM 698 N N . ARG A 1 94 ? 0.815 -7.268 3.595 1.00 95.75 94 ARG A N 1
ATOM 699 C CA . ARG A 1 94 ? 1.515 -8.435 3.061 1.00 95.75 94 ARG A CA 1
ATOM 700 C C . ARG A 1 94 ? 0.582 -9.313 2.234 1.00 95.75 94 ARG A C 1
ATOM 702 O O . ARG A 1 94 ? 0.869 -9.563 1.064 1.00 95.75 94 ARG A O 1
ATOM 709 N N . ALA A 1 95 ? -0.532 -9.747 2.821 1.00 95.56 95 ALA A N 1
ATOM 710 C CA . ALA A 1 95 ? -1.479 -10.633 2.150 1.00 95.56 95 ALA A CA 1
ATOM 711 C C . ALA A 1 95 ? -2.051 -9.994 0.873 1.00 95.56 95 ALA A C 1
ATOM 713 O O . ALA A 1 95 ? -2.168 -10.641 -0.169 1.00 95.56 95 ALA A O 1
ATOM 714 N N . PHE A 1 96 ? -2.365 -8.699 0.932 1.00 95.81 96 PHE A N 1
ATOM 715 C CA . PHE A 1 96 ? -2.861 -7.941 -0.210 1.00 95.81 96 PHE A CA 1
ATOM 716 C C . PHE A 1 96 ? -1.825 -7.806 -1.332 1.00 95.81 96 PHE A C 1
ATOM 718 O O . PHE A 1 96 ? -2.165 -8.002 -2.505 1.00 95.81 96 PHE A O 1
ATOM 725 N N . ALA A 1 97 ? -0.575 -7.492 -0.986 1.00 95.94 97 ALA A N 1
ATOM 726 C CA . ALA A 1 97 ? 0.509 -7.352 -1.946 1.00 95.94 97 ALA A CA 1
ATOM 727 C C . ALA A 1 97 ? 0.832 -8.698 -2.610 1.00 95.94 97 ALA A C 1
ATOM 729 O O . ALA A 1 97 ? 0.886 -8.754 -3.833 1.00 95.94 97 ALA A O 1
ATOM 730 N N . GLU A 1 98 ? 0.944 -9.790 -1.847 1.00 95.88 98 GLU A N 1
ATOM 731 C CA . GLU A 1 98 ? 1.173 -11.145 -2.378 1.00 95.88 98 GLU A CA 1
ATOM 732 C C . GLU A 1 98 ? 0.048 -11.592 -3.330 1.00 95.88 98 GLU A C 1
ATOM 734 O O . GLU A 1 98 ? 0.303 -12.084 -4.433 1.00 95.88 98 GLU A O 1
ATOM 739 N N . ALA A 1 99 ? -1.215 -11.371 -2.949 1.00 93.94 99 ALA A N 1
ATOM 740 C CA . ALA A 1 99 ? -2.354 -11.699 -3.805 1.00 93.94 99 ALA A CA 1
ATOM 741 C C . ALA A 1 99 ? -2.387 -10.847 -5.085 1.00 93.94 99 ALA A C 1
ATOM 743 O O . ALA A 1 99 ? -2.811 -11.312 -6.147 1.00 93.94 99 ALA A O 1
ATOM 744 N N . SER A 1 100 ? -1.964 -9.587 -5.000 1.00 93.00 100 SER A N 1
ATOM 745 C CA . SER A 1 100 ? -1.954 -8.675 -6.140 1.00 93.00 100 SER A CA 1
ATOM 746 C C . SER A 1 100 ? -0.790 -8.962 -7.086 1.00 93.00 100 SER A C 1
ATOM 748 O O . SER A 1 100 ? -1.019 -9.116 -8.282 1.00 93.00 100 SER A O 1
ATOM 750 N N . THR A 1 101 ? 0.428 -9.163 -6.586 1.00 93.31 101 THR A N 1
ATOM 751 C CA . THR A 1 101 ? 1.578 -9.519 -7.430 1.00 93.31 101 THR A CA 1
ATOM 752 C C . THR A 1 101 ? 1.346 -10.819 -8.194 1.00 93.31 101 THR A C 1
ATOM 754 O O . THR A 1 101 ? 1.611 -10.865 -9.397 1.00 93.31 101 THR A O 1
ATOM 757 N N . GLY A 1 102 ? 0.755 -11.833 -7.550 1.00 91.25 102 GLY A N 1
ATOM 758 C CA . GLY A 1 102 ? 0.400 -13.097 -8.200 1.00 91.25 102 GLY A CA 1
ATOM 759 C C . GLY A 1 102 ? -0.583 -12.935 -9.366 1.00 91.25 102 GLY A C 1
ATOM 760 O O . GLY A 1 102 ? -0.423 -13.579 -10.400 1.00 91.25 102 GLY A O 1
ATOM 761 N N . ARG A 1 103 ? -1.567 -12.033 -9.249 1.00 88.94 103 ARG A N 1
ATOM 762 C CA . ARG A 1 103 ? -2.541 -11.755 -10.326 1.00 88.94 103 ARG A CA 1
ATOM 763 C C . ARG A 1 103 ? -1.944 -10.989 -11.506 1.00 88.94 103 ARG A C 1
ATOM 765 O 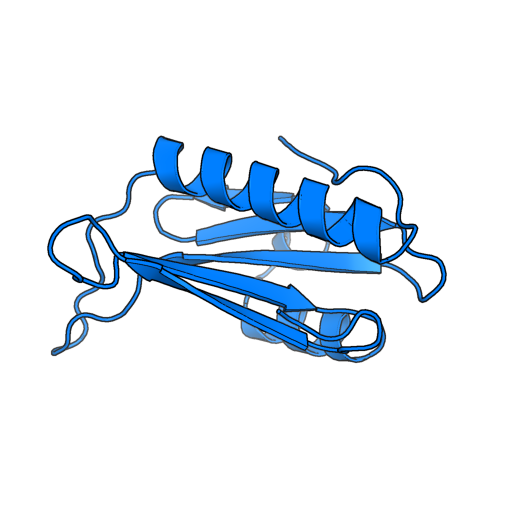O . ARG A 1 103 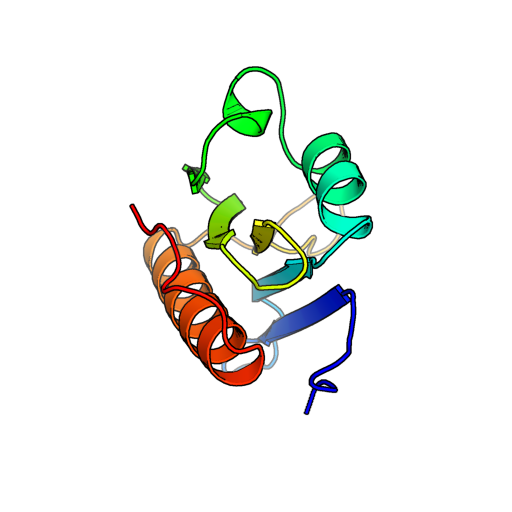? -2.392 -11.183 -12.631 1.00 88.94 103 ARG A O 1
ATOM 772 N N . HIS A 1 104 ? -0.963 -10.129 -11.247 1.00 86.50 104 HIS A N 1
ATOM 773 C CA . HIS A 1 104 ? -0.357 -9.248 -12.251 1.00 86.50 104 HIS A CA 1
ATOM 774 C C . HIS A 1 104 ? 0.969 -9.792 -12.820 1.00 86.50 104 HIS A C 1
ATOM 776 O O . HIS A 1 104 ? 1.607 -9.129 -13.638 1.00 86.50 104 HIS A O 1
ATOM 782 N N . GLY A 1 105 ? 1.399 -10.992 -12.407 1.00 89.56 105 GLY A N 1
ATOM 783 C CA . GLY A 1 105 ? 2.651 -11.605 -12.868 1.00 89.56 105 GLY A CA 1
ATOM 784 C C . GLY A 1 105 ? 3.905 -10.859 -12.403 1.00 89.56 105 GLY A C 1
ATOM 785 O O . GLY A 1 105 ? 4.923 -10.865 -13.093 1.00 89.56 105 GLY A O 1
ATOM 786 N N . CYS A 1 106 ? 3.821 -10.178 -11.262 1.00 94.12 106 CYS A N 1
ATOM 787 C CA . CYS A 1 106 ? 4.941 -9.466 -10.660 1.00 94.12 106 CYS A CA 1
ATOM 788 C C . CYS A 1 106 ? 5.831 -10.409 -9.835 1.00 94.12 106 CYS A C 1
ATOM 790 O O . CYS A 1 106 ? 5.446 -11.529 -9.496 1.00 94.12 106 CYS A O 1
ATOM 792 N N . SER A 1 107 ? 7.009 -9.925 -9.446 1.00 96.00 107 SER A N 1
ATOM 793 C CA . SER A 1 107 ? 7.820 -10.549 -8.403 1.00 96.00 107 SER A CA 1
ATOM 794 C C . SER A 1 107 ? 7.085 -10.538 -7.054 1.00 96.00 107 SER A C 1
ATOM 796 O O . SER A 1 107 ? 6.186 -9.718 -6.846 1.00 96.00 107 SER A O 1
ATOM 798 N N . PRO A 1 108 ? 7.508 -11.368 -6.085 1.00 95.50 108 PRO A N 1
ATOM 799 C CA . PRO A 1 108 ? 7.078 -11.213 -4.699 1.00 95.50 108 PRO A CA 1
ATOM 800 C C . PRO A 1 108 ? 7.325 -9.781 -4.181 1.00 95.50 108 PRO A C 1
ATOM 802 O O . PRO A 1 108 ? 8.296 -9.143 -4.617 1.00 95.50 108 PRO A O 1
ATOM 805 N N . PRO A 1 109 ? 6.462 -9.263 -3.285 1.00 95.38 109 PRO A N 1
ATOM 806 C CA . PRO A 1 109 ? 6.650 -7.947 -2.688 1.00 95.38 109 PRO A CA 1
ATOM 807 C C . PRO A 1 109 ? 7.891 -7.914 -1.790 1.00 95.38 109 PRO A C 1
ATOM 809 O O . PRO A 1 109 ? 8.243 -8.900 -1.140 1.00 95.38 109 PRO A O 1
ATOM 812 N N . LYS A 1 110 ? 8.547 -6.756 -1.738 1.00 92.38 110 LYS A N 1
ATOM 813 C CA . LYS A 1 110 ? 9.698 -6.480 -0.875 1.00 92.38 110 LYS A CA 1
ATOM 814 C C . LYS A 1 110 ? 9.199 -6.164 0.532 1.00 92.38 110 LYS A C 1
ATOM 816 O O . LYS A 1 110 ? 9.008 -5.003 0.890 1.00 92.38 110 LYS A O 1
ATOM 821 N N . LEU A 1 111 ? 8.870 -7.199 1.289 1.00 80.19 111 LEU A N 1
ATOM 822 C CA . LEU A 1 111 ? 8.383 -7.063 2.660 1.00 80.19 111 LEU A CA 1
ATOM 823 C C . LEU A 1 111 ? 9.541 -6.702 3.613 1.00 80.19 111 LEU A C 1
ATOM 825 O O . LEU A 1 111 ? 10.683 -7.055 3.305 1.00 80.19 111 LEU A O 1
ATOM 829 N N . PRO A 1 112 ? 9.267 -6.002 4.732 1.00 60.16 112 PRO A N 1
ATOM 830 C CA . PRO A 1 112 ? 10.214 -5.894 5.840 1.00 60.16 112 PRO A CA 1
ATOM 831 C C . PRO A 1 112 ? 10.638 -7.256 6.399 1.00 60.16 112 PRO A C 1
ATOM 833 O O . PRO A 1 112 ? 9.801 -8.188 6.391 1.00 60.16 112 PRO A O 1
#